Protein AF-A0A356V8V5-F1 (afdb_monomer_lite)

pLDDT: mean 91.59, std 6.63, range [51.62, 98.31]

Structure (mmCIF, N/CA/C/O backbone):
data_AF-A0A356V8V5-F1
#
_entry.id   AF-A0A356V8V5-F1
#
loop_
_atom_site.group_PDB
_atom_site.id
_atom_site.type_symbol
_atom_site.label_atom_id
_atom_site.label_alt_id
_atom_site.label_comp_id
_atom_site.label_asym_id
_atom_site.label_entity_id
_atom_site.label_seq_id
_atom_site.pdbx_PDB_ins_code
_atom_site.Cartn_x
_atom_site.Cartn_y
_atom_site.Cartn_z
_atom_site.occupancy
_atom_site.B_iso_or_equiv
_atom_site.auth_seq_id
_atom_site.auth_comp_id
_atom_site.auth_asym_id
_atom_site.auth_atom_id
_atom_site.pdbx_PDB_model_num
ATOM 1 N N . ASP A 1 1 ? -3.847 13.177 -4.385 1.00 51.62 1 ASP A N 1
ATOM 2 C CA . ASP A 1 1 ? -3.667 12.034 -5.293 1.00 51.62 1 ASP A CA 1
ATOM 3 C C . ASP A 1 1 ? -2.895 10.912 -4.625 1.00 51.62 1 ASP A C 1
ATOM 5 O O . ASP A 1 1 ? -2.375 11.123 -3.534 1.00 51.62 1 ASP A O 1
ATOM 9 N N . ARG A 1 2 ? -2.894 9.705 -5.209 1.00 67.38 2 ARG A N 1
ATOM 10 C CA . ARG A 1 2 ? -1.873 8.691 -4.894 1.00 67.38 2 ARG A CA 1
ATOM 11 C C . ARG A 1 2 ? -0.683 8.978 -5.799 1.00 67.38 2 ARG A C 1
ATOM 13 O O . ARG A 1 2 ? -0.825 8.895 -7.013 1.00 67.38 2 ARG A O 1
ATOM 20 N N . GLU A 1 3 ? 0.449 9.330 -5.215 1.00 74.25 3 GLU A N 1
ATOM 21 C CA . GLU A 1 3 ? 1.679 9.552 -5.966 1.00 74.25 3 GLU A CA 1
ATOM 22 C C . GLU A 1 3 ? 2.576 8.332 -5.781 1.00 74.25 3 GLU A C 1
ATOM 24 O O . GLU A 1 3 ? 2.984 8.018 -4.668 1.00 74.25 3 GLU A O 1
ATOM 29 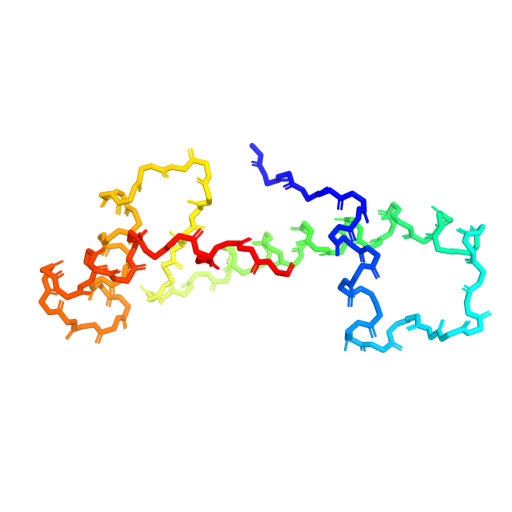N N . PHE A 1 4 ? 2.829 7.616 -6.875 1.00 86.56 4 PHE A N 1
ATOM 30 C CA . PHE A 1 4 ? 3.813 6.538 -6.925 1.00 86.56 4 PHE A CA 1
ATOM 31 C C . PHE A 1 4 ? 5.044 7.059 -7.659 1.00 86.56 4 PHE A C 1
ATOM 33 O O . PHE A 1 4 ? 4.907 7.596 -8.764 1.00 86.56 4 PHE A O 1
ATOM 40 N N . SER A 1 5 ? 6.229 6.935 -7.068 1.00 90.44 5 SER A N 1
ATOM 41 C CA . SER A 1 5 ? 7.471 7.293 -7.755 1.00 90.44 5 SER A CA 1
ATOM 42 C C . SER A 1 5 ? 7.771 6.301 -8.882 1.00 90.44 5 SER A C 1
ATOM 44 O O . SER A 1 5 ? 7.290 5.166 -8.870 1.00 90.44 5 SER A O 1
ATOM 46 N N . ASP A 1 6 ? 8.549 6.723 -9.877 1.00 92.75 6 ASP A N 1
ATOM 47 C CA . ASP A 1 6 ? 8.977 5.812 -10.944 1.00 92.75 6 ASP A CA 1
ATOM 48 C C . ASP A 1 6 ? 9.871 4.702 -10.375 1.00 92.75 6 ASP A C 1
ATOM 50 O O . ASP A 1 6 ? 9.747 3.548 -10.779 1.00 92.75 6 ASP A O 1
ATOM 54 N N . GLU A 1 7 ? 10.705 5.017 -9.379 1.00 91.38 7 GLU A N 1
ATOM 55 C CA . GLU A 1 7 ? 11.540 4.040 -8.677 1.00 91.38 7 GLU A CA 1
ATOM 56 C C . GLU A 1 7 ? 10.697 2.935 -8.034 1.00 91.38 7 GLU A C 1
ATOM 58 O O . GLU A 1 7 ? 11.015 1.754 -8.193 1.00 91.38 7 GLU A O 1
ATOM 63 N N . TYR A 1 8 ? 9.598 3.309 -7.371 1.00 90.38 8 TYR A N 1
ATOM 64 C CA . TYR A 1 8 ? 8.662 2.359 -6.776 1.00 90.38 8 TYR A CA 1
ATOM 65 C C . TYR A 1 8 ? 8.008 1.477 -7.844 1.00 90.38 8 TYR A C 1
ATOM 67 O O . TYR A 1 8 ? 8.008 0.256 -7.718 1.00 90.38 8 TYR A O 1
ATOM 75 N N . LEU A 1 9 ? 7.501 2.069 -8.931 1.00 92.50 9 LEU A N 1
ATOM 76 C CA . LEU A 1 9 ? 6.832 1.315 -9.997 1.00 92.50 9 LEU A CA 1
ATOM 77 C C . LEU A 1 9 ? 7.788 0.359 -10.727 1.00 92.50 9 LEU A C 1
ATOM 79 O O . LEU A 1 9 ? 7.390 -0.741 -11.106 1.00 92.50 9 LEU A O 1
ATOM 83 N N . ILE A 1 10 ? 9.056 0.742 -10.906 1.00 92.12 1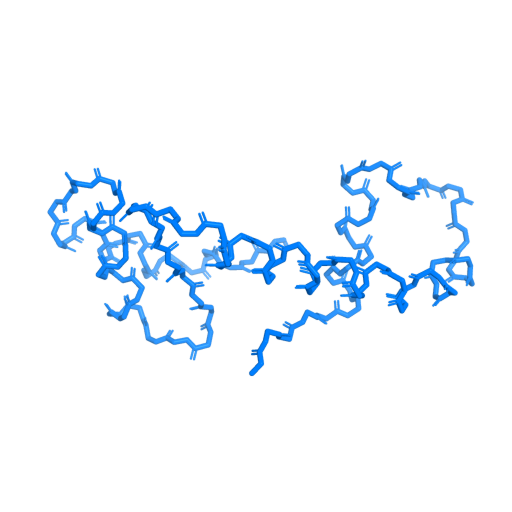0 ILE A N 1
ATOM 84 C CA . ILE A 1 10 ? 10.085 -0.139 -11.478 1.00 92.12 10 ILE A CA 1
ATOM 85 C C . ILE A 1 10 ? 10.390 -1.301 -10.528 1.00 92.12 10 ILE A C 1
ATOM 87 O O . ILE A 1 10 ? 10.516 -2.443 -10.980 1.00 92.12 10 ILE A O 1
ATOM 91 N N . ALA A 1 11 ? 10.542 -1.026 -9.229 1.00 90.00 11 ALA A N 1
ATOM 92 C CA . ALA A 1 11 ? 10.780 -2.061 -8.227 1.00 90.00 11 ALA A CA 1
ATOM 93 C C . ALA A 1 11 ? 9.601 -3.044 -8.151 1.00 90.00 11 ALA A C 1
ATOM 95 O O . ALA A 1 11 ? 9.810 -4.260 -8.159 1.00 90.00 11 ALA A O 1
ATOM 96 N N . ASP A 1 12 ? 8.371 -2.529 -8.181 1.00 90.88 12 ASP A N 1
ATOM 97 C CA . ASP A 1 12 ? 7.154 -3.332 -8.185 1.00 90.88 12 ASP A CA 1
ATOM 98 C C . ASP A 1 12 ? 7.046 -4.213 -9.438 1.00 90.88 12 ASP A C 1
ATOM 100 O O . ASP A 1 12 ? 6.890 -5.429 -9.321 1.00 90.88 12 ASP A O 1
ATOM 104 N N . ALA A 1 13 ? 7.277 -3.646 -10.629 1.00 92.12 13 ALA A N 1
ATOM 105 C CA . ALA A 1 13 ? 7.288 -4.391 -11.890 1.00 92.12 13 ALA A CA 1
ATOM 106 C C . ALA A 1 13 ? 8.277 -5.569 -11.873 1.00 92.12 13 ALA A C 1
ATOM 108 O O . ALA A 1 13 ? 8.005 -6.624 -12.450 1.00 92.12 13 ALA A O 1
ATOM 109 N N . LYS A 1 14 ? 9.417 -5.422 -11.189 1.00 91.00 14 LYS A N 1
ATOM 110 C CA . LYS A 1 14 ? 10.364 -6.525 -10.981 1.00 91.00 14 LYS A CA 1
ATOM 111 C C . LYS A 1 14 ? 9.836 -7.561 -9.990 1.00 91.00 14 LYS A C 1
ATOM 113 O O . LYS A 1 14 ? 9.911 -8.757 -10.263 1.00 91.00 14 LYS A O 1
ATOM 118 N N . ARG A 1 15 ? 9.272 -7.122 -8.862 1.00 89.88 15 ARG A N 1
ATOM 119 C CA . ARG A 1 15 ? 8.736 -7.994 -7.803 1.00 89.88 15 ARG A CA 1
ATOM 120 C C . ARG A 1 15 ? 7.582 -8.876 -8.287 1.00 89.88 15 ARG A C 1
ATOM 122 O O . ARG A 1 15 ? 7.528 -10.047 -7.918 1.00 89.88 15 ARG A O 1
ATOM 129 N N . VAL A 1 16 ? 6.696 -8.346 -9.130 1.00 90.19 16 VAL A N 1
ATOM 130 C CA . VAL A 1 16 ? 5.559 -9.097 -9.700 1.00 90.19 16 VAL A CA 1
ATOM 131 C C . VAL A 1 16 ? 5.933 -9.925 -10.938 1.00 90.19 16 VAL A C 1
ATOM 133 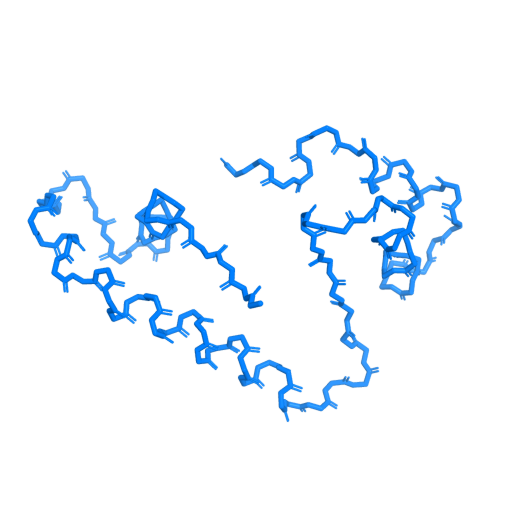O O . VAL A 1 16 ? 5.090 -10.632 -11.486 1.00 90.19 16 VAL A O 1
ATOM 136 N N . GLY A 1 17 ? 7.194 -9.860 -11.384 1.00 89.31 17 GLY A N 1
ATOM 137 C CA . GLY A 1 17 ? 7.701 -10.617 -12.531 1.00 89.31 17 GLY A CA 1
ATOM 138 C C . GLY A 1 17 ? 7.329 -10.039 -13.900 1.00 89.31 17 GLY A C 1
ATOM 139 O O . GLY A 1 17 ? 7.495 -10.721 -14.910 1.00 89.31 17 GLY A O 1
ATOM 140 N N . LEU A 1 18 ? 6.850 -8.792 -13.957 1.00 89.31 18 LEU A N 1
ATOM 141 C CA . LEU A 1 18 ? 6.582 -8.077 -15.210 1.00 89.31 18 LEU A CA 1
ATOM 142 C C . LEU A 1 18 ? 7.886 -7.682 -15.929 1.00 89.31 18 LEU A C 1
ATOM 144 O O . LEU A 1 18 ? 7.933 -7.639 -17.158 1.00 89.31 18 LEU A O 1
ATOM 148 N N . ALA A 1 19 ? 8.953 -7.421 -15.171 1.00 89.50 19 ALA A N 1
ATOM 149 C CA . ALA A 1 19 ? 10.296 -7.154 -15.677 1.00 89.50 19 ALA A CA 1
ATOM 150 C C . ALA A 1 19 ? 11.340 -8.037 -14.976 1.00 89.50 19 ALA A C 1
ATOM 152 O O . ALA A 1 19 ? 11.240 -8.298 -13.782 1.00 89.50 19 ALA A O 1
ATOM 153 N N . GLY A 1 20 ? 12.360 -8.478 -15.714 1.00 88.00 20 GLY A N 1
ATOM 154 C CA . GLY A 1 20 ? 13.463 -9.286 -15.186 1.00 88.00 20 GLY A CA 1
ATOM 155 C C . GLY A 1 20 ? 14.821 -8.614 -15.374 1.00 88.00 20 GLY A C 1
ATOM 156 O O . GLY A 1 20 ? 14.914 -7.512 -15.913 1.00 88.00 20 GLY A O 1
ATOM 157 N N . ASP A 1 21 ? 15.893 -9.307 -14.988 1.00 84.94 21 ASP A N 1
ATOM 158 C CA . ASP A 1 21 ? 17.273 -8.790 -15.044 1.00 84.94 21 ASP A CA 1
ATOM 159 C C . ASP A 1 21 ? 17.737 -8.391 -16.456 1.00 84.94 21 ASP A C 1
ATOM 161 O O . ASP A 1 21 ? 18.645 -7.577 -16.617 1.00 84.94 21 ASP A O 1
ATOM 165 N N . HIS A 1 22 ? 17.103 -8.946 -17.492 1.00 89.31 22 HIS A N 1
ATOM 166 C CA . HIS A 1 22 ? 17.396 -8.646 -18.895 1.00 89.31 22 HIS A CA 1
ATOM 167 C C . HIS A 1 22 ? 16.500 -7.553 -19.499 1.00 89.31 22 HIS A C 1
ATOM 169 O O . HIS A 1 22 ? 16.702 -7.174 -20.654 1.00 89.31 22 HIS A O 1
ATOM 175 N N . THR A 1 23 ? 15.511 -7.040 -18.760 1.00 89.69 23 THR A N 1
ATOM 176 C CA . THR A 1 23 ? 14.661 -5.947 -19.244 1.00 89.69 23 THR A CA 1
ATOM 177 C C . THR A 1 23 ? 15.465 -4.649 -19.252 1.00 89.69 23 THR A C 1
ATOM 179 O O . THR A 1 23 ? 15.962 -4.203 -18.219 1.00 89.69 23 THR A O 1
ATOM 182 N N . THR A 1 24 ? 15.601 -4.022 -20.423 1.00 92.56 24 THR A N 1
ATOM 183 C CA . THR A 1 24 ? 16.366 -2.774 -20.552 1.00 92.56 24 THR A CA 1
ATOM 184 C C . THR A 1 24 ? 15.655 -1.605 -19.873 1.00 92.56 24 THR A C 1
ATOM 186 O O . THR A 1 24 ? 14.424 -1.554 -19.824 1.00 92.56 24 THR A O 1
ATOM 189 N N . THR A 1 25 ? 16.423 -0.613 -19.414 1.00 89.56 25 THR A N 1
ATOM 190 C CA . THR A 1 25 ? 15.875 0.634 -18.852 1.00 89.56 25 THR A CA 1
ATOM 191 C C . THR A 1 25 ? 14.960 1.354 -19.842 1.00 89.56 25 THR A C 1
ATOM 193 O O . THR A 1 25 ? 13.922 1.870 -19.455 1.00 89.56 25 THR A O 1
ATOM 196 N N . GLU A 1 26 ? 15.302 1.348 -21.131 1.00 93.06 26 GLU A N 1
ATOM 197 C CA . GLU A 1 26 ? 14.453 1.917 -22.184 1.00 93.06 26 GLU A CA 1
ATOM 198 C C . GLU A 1 26 ? 13.092 1.212 -22.264 1.00 93.06 26 GLU A C 1
ATOM 200 O O . GLU A 1 26 ? 12.054 1.868 -22.307 1.00 93.06 26 GLU A O 1
ATOM 205 N N . THR A 1 27 ? 13.086 -0.125 -22.216 1.00 92.69 27 THR A N 1
ATOM 206 C CA . THR A 1 27 ? 11.842 -0.906 -22.209 1.00 92.69 27 THR A CA 1
ATOM 207 C C . THR A 1 27 ? 11.014 -0.597 -20.964 1.00 92.69 27 THR A C 1
ATOM 209 O O . THR A 1 27 ? 9.814 -0.367 -21.080 1.00 92.69 27 THR A O 1
ATOM 212 N N . LEU A 1 28 ? 11.646 -0.531 -19.786 1.00 92.38 28 LEU A N 1
ATOM 213 C CA . LEU A 1 28 ? 10.978 -0.146 -18.538 1.00 92.38 28 LEU A CA 1
ATOM 214 C C . LEU A 1 28 ? 10.350 1.248 -18.636 1.00 92.38 28 LEU A C 1
ATOM 216 O O . LEU A 1 28 ? 9.172 1.404 -18.331 1.00 92.38 28 LEU A O 1
ATOM 220 N N . ASN A 1 29 ? 11.097 2.236 -19.129 1.00 92.00 29 ASN A N 1
ATOM 221 C CA . ASN A 1 29 ? 10.610 3.607 -19.273 1.00 92.00 29 ASN A CA 1
ATOM 222 C C . ASN A 1 29 ? 9.411 3.704 -20.224 1.00 92.00 29 ASN A C 1
ATOM 224 O O . ASN A 1 29 ? 8.475 4.453 -19.955 1.00 92.00 29 ASN A O 1
ATOM 228 N N . ASN A 1 30 ? 9.401 2.914 -21.300 1.00 93.50 30 ASN A N 1
ATOM 229 C CA . ASN A 1 30 ? 8.262 2.843 -22.216 1.00 93.50 30 ASN A CA 1
ATOM 230 C C . ASN A 1 30 ? 7.020 2.205 -21.567 1.00 93.50 30 ASN A C 1
ATOM 232 O O . ASN A 1 30 ? 5.895 2.532 -21.943 1.00 93.50 30 ASN A O 1
ATOM 236 N N . LEU A 1 31 ? 7.207 1.308 -20.593 1.00 92.31 31 LEU A N 1
ATOM 237 C CA . LEU A 1 31 ? 6.117 0.651 -19.867 1.00 92.31 31 LEU A CA 1
ATOM 238 C C . LEU A 1 31 ? 5.597 1.471 -18.679 1.00 92.31 31 LEU A C 1
ATOM 240 O O . LEU A 1 31 ? 4.429 1.310 -18.323 1.00 92.31 31 LEU A O 1
ATOM 244 N N . LEU A 1 32 ? 6.409 2.364 -18.096 1.00 93.88 32 LEU A N 1
ATOM 245 C CA . LEU A 1 32 ? 6.054 3.141 -16.900 1.00 93.88 32 LEU A CA 1
ATOM 246 C C . LEU A 1 32 ? 4.680 3.826 -16.980 1.00 93.88 32 LEU A C 1
ATOM 248 O O . LEU A 1 32 ? 3.915 3.688 -16.025 1.00 93.88 32 LEU A O 1
ATOM 252 N N . PRO A 1 33 ? 4.298 4.505 -18.083 1.00 94.56 33 PRO A N 1
ATOM 253 C CA . PRO A 1 33 ? 2.970 5.110 -18.183 1.00 94.56 33 PRO A CA 1
ATOM 254 C C . PRO A 1 33 ? 1.830 4.091 -18.073 1.00 94.56 33 PRO A C 1
ATOM 256 O O . PRO A 1 33 ? 0.801 4.382 -17.465 1.00 94.56 33 PRO A O 1
ATOM 259 N N . THR A 1 34 ? 2.019 2.891 -18.630 1.00 93.50 34 THR A N 1
ATOM 260 C CA . THR A 1 34 ? 1.014 1.818 -18.599 1.00 93.50 34 THR A CA 1
ATOM 261 C C . THR A 1 34 ? 0.904 1.225 -17.199 1.00 93.50 34 THR A C 1
ATOM 263 O O . THR A 1 34 ? -0.201 1.108 -16.684 1.00 93.50 34 THR A O 1
ATOM 266 N N . ILE A 1 35 ? 2.037 0.931 -16.555 1.00 92.75 35 ILE A N 1
ATOM 267 C CA . ILE A 1 35 ? 2.082 0.414 -15.176 1.00 92.75 35 ILE A CA 1
ATOM 268 C C . ILE A 1 35 ? 1.439 1.422 -14.217 1.00 92.75 35 ILE A C 1
ATOM 270 O O . ILE A 1 35 ? 0.600 1.068 -13.395 1.00 92.75 35 ILE A O 1
ATOM 274 N N . ARG A 1 36 ? 1.776 2.708 -14.364 1.00 94.31 36 ARG A N 1
ATOM 275 C CA . ARG A 1 36 ? 1.191 3.790 -13.567 1.00 94.31 36 ARG A CA 1
ATOM 276 C C . ARG A 1 36 ? -0.326 3.854 -13.724 1.00 94.31 36 ARG A C 1
ATOM 278 O O . ARG A 1 36 ? -1.027 4.006 -12.726 1.00 94.31 36 ARG A O 1
ATOM 285 N N . TYR A 1 37 ? -0.827 3.760 -14.956 1.00 92.88 37 TYR A N 1
ATOM 286 C CA . TYR A 1 37 ? -2.266 3.740 -15.210 1.00 92.88 37 TYR A CA 1
ATOM 287 C C . TYR A 1 37 ? -2.933 2.522 -14.567 1.00 92.88 37 TYR A C 1
ATOM 289 O O . TYR A 1 37 ? -3.976 2.677 -13.940 1.00 92.88 37 TYR A O 1
ATOM 297 N N . ASP A 1 38 ? -2.317 1.346 -14.676 1.00 91.62 38 ASP A N 1
ATOM 298 C CA . ASP A 1 38 ? -2.850 0.100 -14.129 1.00 91.62 38 ASP A CA 1
ATOM 299 C C . ASP A 1 38 ? -3.000 0.172 -12.602 1.00 91.62 38 ASP A C 1
ATOM 301 O O . ASP A 1 38 ? -4.097 -0.012 -12.083 1.00 91.62 38 ASP A O 1
ATOM 305 N N . VAL A 1 39 ? -1.961 0.608 -11.879 1.00 90.75 39 VAL A N 1
ATOM 306 C CA . VAL A 1 39 ? -2.010 0.767 -10.411 1.00 90.75 39 VAL A CA 1
ATOM 307 C C . VAL A 1 39 ? -3.096 1.763 -9.973 1.00 90.75 39 VAL A C 1
ATOM 309 O O . VAL A 1 39 ? -3.781 1.553 -8.964 1.00 90.75 39 VAL A O 1
ATOM 312 N N . VAL A 1 40 ? -3.281 2.861 -10.718 1.00 91.06 40 VAL A N 1
ATOM 313 C CA . VAL A 1 40 ? -4.357 3.833 -10.454 1.00 91.06 40 VAL A CA 1
ATOM 314 C C . VAL A 1 40 ? -5.724 3.206 -10.719 1.00 91.06 40 VAL A C 1
ATOM 316 O O . VAL A 1 40 ? -6.612 3.301 -9.872 1.00 91.06 40 VAL A O 1
ATOM 319 N N . PHE A 1 41 ? -5.878 2.522 -11.850 1.00 92.00 41 PHE A N 1
ATOM 320 C CA . PHE A 1 41 ? -7.117 1.860 -12.234 1.00 92.00 41 PHE A CA 1
ATOM 321 C C . PHE A 1 41 ? -7.521 0.773 -11.229 1.00 92.00 41 PHE A C 1
ATOM 323 O O . PHE A 1 41 ? -8.671 0.731 -10.791 1.00 92.00 41 PHE A O 1
ATOM 330 N N . GLU A 1 42 ? -6.588 -0.068 -10.790 1.00 91.50 42 GLU A N 1
ATOM 331 C CA . GLU A 1 42 ? -6.821 -1.076 -9.754 1.00 91.50 42 GLU A CA 1
ATOM 332 C C . GLU A 1 42 ? -7.183 -0.440 -8.410 1.00 91.50 42 GLU A C 1
ATOM 334 O O . GLU A 1 42 ? -8.146 -0.856 -7.760 1.00 91.50 42 GLU A O 1
ATOM 339 N N . SER A 1 43 ? -6.466 0.618 -8.017 1.00 89.38 43 SER A N 1
ATOM 340 C CA . SER A 1 43 ? -6.770 1.386 -6.806 1.00 89.38 43 SER A CA 1
ATOM 341 C C . SER A 1 43 ? -8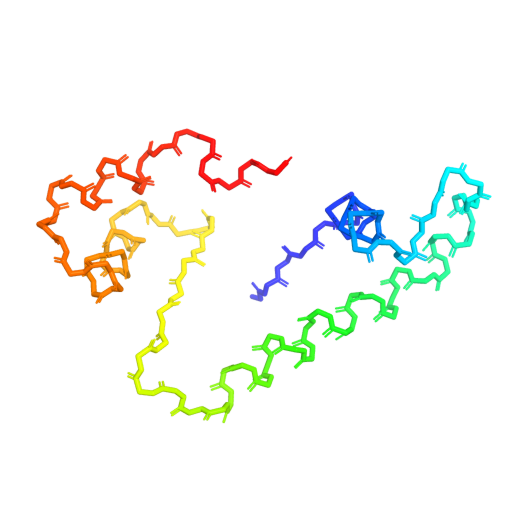.185 1.965 -6.820 1.00 89.38 43 SER A C 1
ATOM 343 O O . SER A 1 43 ? -8.829 2.052 -5.767 1.00 89.38 43 SER A O 1
ATOM 345 N N . ASP A 1 44 ? -8.654 2.392 -7.991 1.00 91.12 44 ASP A N 1
ATOM 346 C CA . ASP A 1 44 ? -10.001 2.914 -8.182 1.00 91.12 44 ASP A CA 1
ATOM 347 C C . ASP A 1 44 ? -11.040 1.798 -8.137 1.00 91.12 44 ASP A C 1
ATOM 349 O O . ASP A 1 44 ? -12.012 1.904 -7.392 1.00 91.12 44 ASP A O 1
ATOM 353 N N . ARG A 1 45 ? -10.778 0.664 -8.790 1.00 94.00 45 ARG A N 1
ATOM 354 C CA . ARG A 1 45 ? -11.649 -0.515 -8.707 1.00 94.00 45 ARG A CA 1
ATOM 355 C C . ARG A 1 45 ? -11.805 -1.050 -7.289 1.00 94.00 45 ARG A C 1
ATOM 357 O O . ARG A 1 45 ? -12.910 -1.431 -6.919 1.00 94.00 45 ARG A O 1
ATOM 364 N N . ILE A 1 46 ? -10.736 -1.083 -6.491 1.00 91.44 46 ILE A N 1
ATOM 365 C CA . ILE A 1 46 ? -10.809 -1.494 -5.080 1.00 91.44 46 ILE A CA 1
ATOM 366 C C . ILE A 1 46 ? -11.697 -0.529 -4.290 1.00 91.44 46 ILE A C 1
ATOM 368 O O . ILE A 1 46 ? -12.510 -0.972 -3.478 1.00 91.44 46 ILE A O 1
ATOM 372 N N . ARG A 1 47 ? -11.573 0.782 -4.539 1.00 87.56 47 ARG A N 1
ATOM 373 C CA . ARG A 1 47 ? -12.421 1.792 -3.893 1.00 87.56 47 ARG A CA 1
ATOM 374 C C . ARG A 1 47 ? -13.890 1.613 -4.279 1.00 87.56 47 ARG A C 1
ATOM 376 O O . ARG A 1 47 ? -14.756 1.672 -3.410 1.00 87.56 47 ARG A O 1
ATOM 383 N N . ASP A 1 48 ? -14.151 1.370 -5.556 1.00 92.00 48 ASP A N 1
ATOM 384 C CA . ASP A 1 48 ? -15.501 1.313 -6.116 1.00 92.00 48 ASP A CA 1
ATOM 385 C C . ASP A 1 48 ? -16.184 -0.046 -5.889 1.00 92.00 48 ASP A C 1
ATOM 387 O O . ASP A 1 48 ? -17.398 -0.166 -6.044 1.00 92.00 48 ASP A O 1
ATOM 391 N N . ALA A 1 49 ? -15.435 -1.069 -5.466 1.00 93.62 49 ALA A N 1
ATOM 392 C CA . ALA A 1 49 ? -15.958 -2.402 -5.169 1.00 93.62 49 ALA A CA 1
ATOM 393 C C . ALA A 1 49 ? -16.910 -2.446 -3.957 1.00 93.62 49 ALA A C 1
ATOM 395 O O . ALA A 1 49 ? -17.603 -3.445 -3.769 1.00 93.62 49 ALA A O 1
ATOM 396 N N . GLY A 1 50 ? -16.961 -1.389 -3.137 1.00 89.81 50 GLY A N 1
ATOM 397 C CA . GLY A 1 50 ? -17.937 -1.272 -2.050 1.00 89.81 50 GLY A CA 1
ATOM 398 C C . GLY A 1 50 ? -17.729 -2.267 -0.905 1.00 89.81 50 GLY A C 1
ATOM 399 O O . GLY A 1 50 ? -18.694 -2.685 -0.268 1.00 89.81 50 GLY A O 1
ATOM 400 N N . PHE A 1 51 ? -16.484 -2.670 -0.642 1.00 92.44 51 PHE A N 1
ATOM 401 C CA . PHE A 1 51 ? -16.165 -3.550 0.480 1.00 92.44 51 PHE A CA 1
ATOM 402 C C . PHE A 1 51 ? -16.586 -2.917 1.813 1.00 92.44 51 PHE A C 1
ATOM 404 O O . PHE A 1 51 ? -16.128 -1.831 2.164 1.00 92.44 51 PHE A O 1
ATOM 411 N N . GLU A 1 52 ? -17.401 -3.636 2.589 1.00 89.69 52 GLU A N 1
ATOM 412 C CA . GLU A 1 52 ? -17.897 -3.178 3.897 1.00 89.69 52 GLU A CA 1
ATOM 413 C C . GLU A 1 52 ? -16.759 -2.875 4.888 1.00 89.69 52 GLU A C 1
ATOM 415 O O . GLU A 1 52 ? -16.867 -1.973 5.711 1.00 89.69 52 GLU A O 1
ATOM 420 N N . LYS A 1 53 ? -15.647 -3.614 4.788 1.00 90.75 53 LYS A N 1
ATOM 421 C CA . LYS A 1 53 ? -14.485 -3.523 5.685 1.00 90.75 53 LYS A CA 1
ATOM 422 C C . LYS A 1 53 ? -13.207 -3.175 4.927 1.00 90.75 53 LYS A C 1
ATOM 424 O O . LYS A 1 53 ? -12.221 -3.908 4.981 1.00 90.75 53 LYS A O 1
ATOM 429 N N . HIS A 1 54 ? -13.246 -2.084 4.169 1.00 92.25 54 HIS A N 1
ATOM 430 C CA . HIS A 1 54 ? -12.068 -1.533 3.506 1.00 92.25 54 HIS A CA 1
ATOM 431 C C . HIS A 1 54 ? -11.499 -0.358 4.301 1.00 92.25 54 HIS A C 1
ATOM 433 O O . HIS A 1 54 ? -12.157 0.662 4.494 1.00 92.25 54 HIS A O 1
ATOM 439 N N . TYR A 1 55 ? -10.241 -0.506 4.709 1.00 92.56 55 TYR A N 1
ATOM 440 C CA . TYR A 1 55 ? -9.490 0.489 5.466 1.00 92.56 55 TYR A CA 1
ATOM 441 C C . TYR A 1 55 ? -8.241 0.872 4.683 1.00 92.56 55 TYR A C 1
ATOM 443 O O . TYR A 1 55 ? -7.665 0.050 3.969 1.00 92.56 55 TYR A O 1
ATOM 451 N N . ARG A 1 56 ? -7.821 2.131 4.802 1.00 90.88 56 ARG A N 1
ATOM 452 C CA . ARG A 1 56 ? -6.711 2.670 4.018 1.00 90.88 56 ARG A CA 1
ATOM 453 C C . ARG A 1 56 ? -5.708 3.377 4.911 1.00 90.88 56 ARG A C 1
ATOM 455 O O . ARG A 1 56 ? -6.074 4.289 5.644 1.00 90.88 56 ARG A O 1
ATOM 462 N N . MET A 1 57 ? -4.441 3.026 4.727 1.00 92.81 57 MET A N 1
ATOM 463 C CA . MET A 1 57 ? -3.300 3.754 5.274 1.00 92.81 57 MET A CA 1
ATOM 464 C C . MET A 1 57 ? -2.648 4.618 4.194 1.00 92.81 57 MET A C 1
ATOM 466 O O . MET A 1 57 ? -2.765 4.338 2.994 1.00 92.81 57 MET A O 1
ATOM 470 N N . ARG A 1 58 ? -2.000 5.706 4.609 1.00 91.00 58 ARG A N 1
ATOM 471 C CA . ARG A 1 58 ? -1.245 6.602 3.7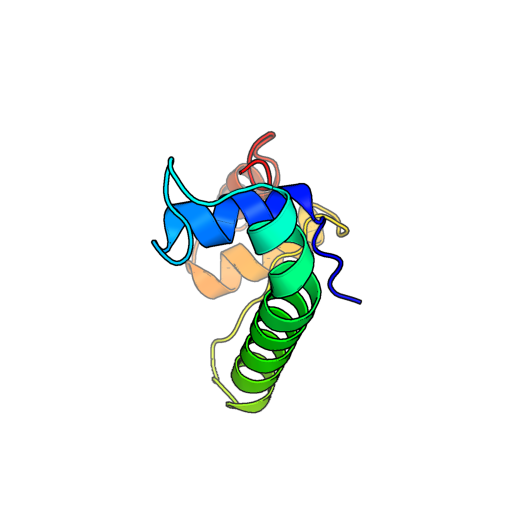24 1.00 91.00 58 ARG A CA 1
ATOM 472 C C . ARG A 1 58 ? 0.026 7.064 4.424 1.00 91.00 58 ARG A C 1
ATOM 474 O O . ARG A 1 58 ? -0.028 7.458 5.580 1.00 91.00 58 ARG A O 1
ATOM 481 N N . GLU A 1 59 ? 1.131 7.102 3.697 1.00 90.12 59 GLU A N 1
ATOM 482 C CA . GLU A 1 59 ? 2.385 7.659 4.212 1.00 90.12 59 GLU A CA 1
ATOM 483 C C . GLU A 1 59 ? 2.270 9.167 4.495 1.00 90.12 59 GLU A C 1
ATOM 485 O O . GLU A 1 59 ? 2.760 9.661 5.501 1.00 90.12 59 GLU A O 1
ATOM 490 N N . ALA A 1 60 ? 1.536 9.899 3.653 1.00 89.56 60 ALA A N 1
ATOM 491 C CA . ALA A 1 60 ? 1.384 11.352 3.758 1.00 89.56 60 ALA A CA 1
ATOM 492 C C . ALA A 1 60 ? 0.442 11.837 4.883 1.00 89.56 60 ALA A C 1
ATOM 494 O O . ALA A 1 60 ? 0.141 13.030 4.943 1.00 89.56 60 ALA A O 1
ATOM 495 N N . VAL A 1 61 ? -0.087 10.941 5.725 1.00 91.19 61 VAL A N 1
ATOM 496 C CA . VAL A 1 61 ? -0.946 11.315 6.864 1.00 91.19 61 VAL A CA 1
ATOM 497 C C . VAL A 1 61 ? -0.271 10.995 8.187 1.00 91.19 61 VAL A C 1
ATOM 499 O O . VAL A 1 61 ? 0.702 10.247 8.241 1.00 91.19 61 VAL A O 1
ATOM 502 N N . SER A 1 62 ? -0.792 11.564 9.270 1.00 94.12 62 SER A N 1
ATOM 503 C CA . SER A 1 62 ? -0.234 11.331 10.600 1.00 94.12 62 SER A CA 1
ATOM 504 C C . SER A 1 62 ? -0.318 9.854 11.017 1.00 94.12 62 SER A C 1
ATOM 506 O O . SER A 1 62 ? -1.230 9.117 10.625 1.00 94.12 62 SER A O 1
ATOM 508 N N . ALA A 1 63 ? 0.600 9.420 11.888 1.00 95.06 63 ALA A N 1
ATOM 509 C CA . ALA A 1 63 ? 0.528 8.094 12.505 1.00 95.06 63 ALA A CA 1
ATOM 510 C C . ALA A 1 63 ? -0.790 7.892 13.280 1.00 95.06 63 ALA A C 1
ATOM 512 O O . ALA A 1 63 ? -1.319 6.783 13.332 1.00 95.06 63 ALA A O 1
ATOM 513 N N . GLU A 1 64 ? -1.374 8.960 13.831 1.00 94.94 64 GLU A N 1
ATOM 514 C CA . GLU A 1 64 ? -2.673 8.921 14.512 1.00 94.94 64 GLU A CA 1
ATOM 515 C C . GLU A 1 64 ? -3.831 8.587 13.556 1.00 94.94 64 GLU A C 1
ATOM 517 O O . GLU A 1 64 ? -4.666 7.734 13.868 1.00 94.94 64 GLU A O 1
ATOM 522 N N . GLU A 1 65 ? -3.855 9.184 12.362 1.00 95.12 65 GLU A N 1
ATOM 523 C CA . GLU A 1 65 ? -4.841 8.839 11.332 1.00 95.12 65 GLU A CA 1
ATOM 524 C C . GLU A 1 65 ? -4.692 7.378 10.884 1.00 95.12 65 GLU A C 1
ATOM 526 O O . GLU A 1 65 ? -5.682 6.647 10.813 1.00 95.12 65 GLU A O 1
ATOM 531 N N . ASN A 1 66 ? -3.459 6.914 10.658 1.00 96.94 66 ASN A N 1
ATOM 532 C CA . ASN A 1 66 ? -3.191 5.518 10.298 1.00 96.94 66 ASN A CA 1
ATOM 533 C C . ASN A 1 66 ? -3.533 4.533 11.434 1.00 96.94 66 ASN A C 1
ATOM 535 O O . ASN A 1 66 ? -4.008 3.429 11.166 1.00 96.94 66 ASN A O 1
ATOM 539 N N . THR A 1 67 ? -3.359 4.936 12.698 1.00 98.00 67 THR A N 1
ATOM 540 C CA . THR A 1 67 ? -3.705 4.124 13.879 1.00 98.00 67 THR A CA 1
ATOM 541 C C . THR A 1 67 ? -5.171 3.705 13.843 1.00 98.00 67 THR A C 1
ATOM 543 O O . THR A 1 67 ? -5.483 2.546 14.110 1.00 98.00 67 THR A O 1
ATOM 546 N N . SER A 1 68 ? -6.072 4.623 13.483 1.00 96.44 68 SER A N 1
ATOM 547 C CA . SER A 1 68 ? -7.513 4.345 13.443 1.00 96.44 68 SER A CA 1
ATOM 548 C C . SER A 1 68 ? -7.849 3.240 12.436 1.00 96.44 68 SER A C 1
ATOM 550 O O . SER A 1 68 ? -8.566 2.300 12.771 1.00 96.44 68 SER A O 1
ATOM 552 N N . ALA A 1 69 ? -7.245 3.281 11.243 1.00 96.50 69 ALA A N 1
ATOM 553 C CA . ALA A 1 69 ? -7.415 2.236 10.232 1.00 96.50 69 ALA A CA 1
ATOM 554 C C . ALA A 1 69 ? -6.900 0.865 10.712 1.00 96.50 69 ALA A C 1
ATOM 556 O O . ALA A 1 69 ? -7.536 -0.158 10.461 1.00 96.50 69 ALA A O 1
ATOM 557 N N . ILE A 1 70 ? -5.773 0.835 11.432 1.00 97.62 70 ILE A N 1
ATOM 558 C CA . ILE A 1 70 ? -5.196 -0.404 11.977 1.00 97.62 70 ILE A CA 1
ATOM 559 C C . ILE A 1 70 ? -6.082 -0.997 13.079 1.00 97.62 70 ILE A C 1
ATOM 561 O O . ILE A 1 70 ? -6.269 -2.215 13.113 1.00 97.62 70 ILE A O 1
ATOM 565 N N . VAL A 1 71 ? -6.638 -0.161 13.966 1.00 98.19 71 VAL A N 1
ATOM 566 C CA . VAL A 1 71 ? -7.580 -0.602 15.011 1.00 98.19 71 VAL A CA 1
ATOM 567 C C . VAL A 1 71 ? -8.769 -1.312 14.380 1.00 98.19 71 VAL A C 1
ATOM 569 O O . VAL A 1 71 ? -9.088 -2.429 14.783 1.00 98.19 71 VAL A O 1
ATOM 572 N N . GLU A 1 72 ? -9.403 -0.690 13.387 1.00 95.56 72 GLU A N 1
ATOM 573 C CA . GLU A 1 72 ? -10.603 -1.243 12.758 1.00 95.56 72 GLU A CA 1
ATOM 574 C C . GLU A 1 72 ? -10.300 -2.511 11.948 1.00 95.56 72 GLU A C 1
ATOM 576 O O . GLU A 1 72 ? -11.061 -3.478 12.010 1.00 95.56 72 GLU A O 1
ATOM 581 N N . PHE A 1 73 ? -9.164 -2.548 11.245 1.00 96.69 73 PHE A N 1
ATOM 582 C CA . PHE A 1 73 ? -8.778 -3.693 10.423 1.00 96.69 73 PHE A CA 1
ATOM 583 C C . PHE A 1 73 ? -8.345 -4.914 11.246 1.00 96.69 73 PHE A C 1
ATOM 585 O O . PHE A 1 73 ? -8.813 -6.025 10.999 1.00 96.69 73 PHE A O 1
ATOM 592 N N . LEU A 1 74 ? -7.449 -4.727 12.222 1.00 96.94 74 LEU A N 1
ATOM 593 C CA . LEU A 1 74 ? -6.883 -5.828 13.014 1.00 96.94 74 LEU A CA 1
ATOM 594 C C . LEU A 1 74 ? -7.696 -6.147 14.273 1.00 96.94 74 LEU A C 1
ATOM 596 O O . LEU A 1 74 ? -7.446 -7.171 14.908 1.00 96.94 74 LEU A O 1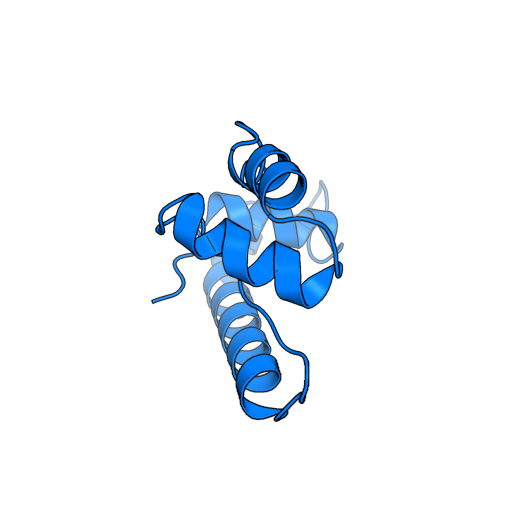
ATOM 600 N N . ASN A 1 75 ? -8.651 -5.287 14.640 1.00 97.19 75 ASN A N 1
ATOM 601 C CA . ASN A 1 75 ? -9.438 -5.382 15.869 1.00 97.19 75 ASN A CA 1
ATOM 602 C C . ASN A 1 75 ? -8.551 -5.500 17.127 1.00 97.19 75 ASN A C 1
ATOM 604 O O . ASN A 1 75 ? -8.713 -6.401 17.954 1.00 97.19 75 ASN A O 1
ATOM 608 N N . ILE A 1 76 ? -7.573 -4.597 17.246 1.00 98.31 76 ILE A N 1
ATOM 609 C CA . ILE A 1 76 ? -6.614 -4.540 18.360 1.00 98.31 76 ILE A CA 1
ATOM 610 C C . ILE A 1 76 ? -6.740 -3.230 19.153 1.00 98.31 76 ILE A C 1
ATOM 612 O O . ILE A 1 76 ? -7.219 -2.230 18.617 1.00 98.31 76 ILE A O 1
ATOM 616 N N . PRO A 1 77 ? -6.277 -3.191 20.418 1.00 98.25 77 PRO A N 1
ATOM 617 C CA . PRO A 1 77 ? -6.251 -1.962 21.207 1.00 98.25 77 PRO A CA 1
ATOM 618 C C . PRO A 1 77 ? -5.463 -0.823 20.540 1.00 98.25 77 PRO A C 1
ATOM 620 O O . PRO A 1 77 ? -4.415 -1.051 19.931 1.00 98.25 77 PRO A O 1
ATOM 623 N N . GLN A 1 78 ? -5.934 0.416 20.723 1.00 97.81 78 GLN A N 1
ATOM 624 C CA . GLN A 1 78 ? -5.370 1.619 20.094 1.00 97.81 78 GLN A CA 1
ATOM 625 C C . GLN A 1 78 ? -3.876 1.818 20.376 1.00 97.81 78 GLN A C 1
ATOM 627 O O . GLN A 1 78 ? -3.143 2.238 19.487 1.00 97.81 78 GLN A O 1
ATOM 632 N N . ASN A 1 79 ? -3.405 1.501 21.584 1.00 97.69 79 ASN A N 1
ATOM 633 C CA . ASN A 1 79 ? -1.985 1.606 21.927 1.00 97.69 79 ASN A CA 1
ATOM 634 C C . ASN A 1 79 ? -1.120 0.688 21.052 1.00 97.69 79 ASN A C 1
ATOM 636 O O . ASN A 1 79 ? -0.106 1.129 20.527 1.00 97.69 79 ASN A O 1
ATOM 640 N N . LYS A 1 80 ? -1.563 -0.552 20.817 1.00 98.00 80 LYS A N 1
ATOM 641 C CA . LYS A 1 80 ? -0.834 -1.505 19.974 1.00 98.00 80 LYS A CA 1
ATOM 642 C C . LYS A 1 80 ? -0.924 -1.148 18.490 1.00 98.00 80 LYS A C 1
ATOM 644 O O . LYS A 1 80 ? 0.039 -1.320 17.754 1.00 98.00 80 LYS A O 1
ATOM 649 N N . ALA A 1 81 ? -2.066 -0.627 18.048 1.00 98.19 81 ALA A N 1
ATOM 650 C CA . ALA A 1 81 ? -2.207 -0.099 16.693 1.00 98.19 81 ALA A CA 1
ATOM 651 C C . ALA A 1 81 ? -1.288 1.108 16.444 1.00 98.19 81 ALA A C 1
ATOM 653 O O . ALA A 1 81 ? -0.724 1.229 15.360 1.00 98.19 81 ALA A O 1
ATOM 654 N N . ARG A 1 82 ? -1.099 1.966 17.455 1.00 97.75 82 ARG A N 1
ATOM 655 C CA . ARG A 1 82 ? -0.193 3.116 17.383 1.00 97.75 82 ARG A CA 1
ATOM 656 C C . ARG A 1 82 ? 1.265 2.690 17.256 1.00 97.75 82 ARG A C 1
ATOM 658 O O . ARG A 1 82 ? 1.951 3.214 16.393 1.00 97.75 82 ARG A O 1
ATOM 665 N N . GLU A 1 83 ? 1.702 1.699 18.035 1.00 97.88 83 GLU A N 1
ATOM 666 C CA . GLU A 1 83 ? 3.053 1.125 17.908 1.00 97.88 83 GLU A CA 1
ATOM 667 C C . GLU A 1 83 ? 3.344 0.657 16.469 1.00 97.88 83 GLU A C 1
ATOM 669 O O . GLU A 1 83 ? 4.430 0.884 15.941 1.00 97.88 83 GLU A O 1
ATOM 674 N N . ILE A 1 84 ? 2.353 0.053 15.798 1.00 97.19 84 ILE A N 1
ATOM 675 C CA . ILE A 1 84 ? 2.470 -0.334 14.384 1.00 97.19 84 ILE A CA 1
ATOM 676 C C . ILE A 1 84 ? 2.531 0.910 13.488 1.00 97.19 84 ILE A C 1
ATOM 678 O O . ILE A 1 84 ? 3.410 0.999 12.637 1.00 97.19 84 ILE A O 1
ATOM 682 N N . ALA A 1 85 ? 1.627 1.876 13.681 1.00 97.06 85 ALA A N 1
ATOM 683 C CA . ALA A 1 85 ? 1.552 3.093 12.869 1.00 97.06 85 ALA A CA 1
ATOM 684 C C . ALA A 1 85 ? 2.809 3.980 12.957 1.00 97.06 85 ALA A C 1
ATOM 686 O O . ALA A 1 85 ? 3.098 4.718 12.019 1.00 97.06 85 ALA A O 1
ATOM 687 N N . GLU A 1 86 ? 3.533 3.919 14.075 1.00 96.44 86 GLU A N 1
ATOM 688 C CA . GLU A 1 86 ? 4.759 4.682 14.346 1.00 96.44 86 GLU A CA 1
ATOM 689 C C . GLU A 1 86 ? 6.040 3.930 13.946 1.00 96.44 86 GLU A C 1
ATOM 691 O O . GLU A 1 86 ? 7.146 4.415 14.182 1.00 96.44 86 GLU A O 1
ATOM 696 N N . THR A 1 87 ? 5.919 2.748 13.334 1.00 96.50 87 THR A N 1
ATOM 697 C CA . THR A 1 87 ? 7.081 1.995 12.851 1.00 96.50 87 THR A CA 1
ATOM 698 C C . THR A 1 87 ? 7.814 2.790 11.764 1.00 96.50 87 THR A C 1
ATOM 700 O O . THR A 1 87 ? 7.244 3.102 10.722 1.00 96.50 87 THR A O 1
ATOM 703 N N . GLU A 1 88 ? 9.101 3.082 11.983 1.00 91.06 88 GLU A N 1
ATOM 704 C CA . GLU A 1 88 ? 9.923 3.945 11.111 1.00 91.06 88 GLU A CA 1
ATOM 705 C C . GLU A 1 88 ? 9.964 3.477 9.647 1.00 91.06 88 GLU A C 1
ATOM 707 O O . GLU A 1 88 ? 9.985 4.288 8.727 1.00 91.06 88 GLU A O 1
ATOM 712 N N . HIS A 1 89 ? 9.929 2.163 9.422 1.00 90.56 89 HIS A N 1
ATOM 713 C CA . HIS A 1 89 ? 10.012 1.558 8.090 1.00 90.56 89 HIS A CA 1
ATOM 714 C C . HIS A 1 89 ? 8.659 1.065 7.564 1.00 90.56 89 HIS A C 1
ATOM 716 O O . HIS A 1 89 ? 8.617 0.242 6.658 1.00 90.56 89 HIS A O 1
ATOM 722 N N . LEU A 1 90 ? 7.543 1.543 8.123 1.00 92.50 90 LEU A N 1
ATOM 723 C CA . LEU A 1 90 ? 6.200 1.072 7.762 1.00 92.50 90 LEU A CA 1
ATOM 724 C C . LEU A 1 90 ? 5.853 1.272 6.277 1.00 92.50 90 LEU A C 1
ATOM 726 O O . LEU A 1 90 ? 5.078 0.493 5.727 1.00 92.50 90 LEU A O 1
ATOM 730 N N . PHE A 1 91 ? 6.415 2.306 5.647 1.00 89.00 91 PHE A N 1
ATOM 731 C CA . PHE A 1 91 ? 6.196 2.647 4.236 1.00 89.00 91 PHE A CA 1
ATOM 732 C C . PHE A 1 91 ? 7.468 2.546 3.381 1.00 89.00 91 PHE A C 1
ATOM 734 O O . PHE A 1 91 ? 7.449 2.915 2.211 1.00 89.00 91 PHE A O 1
ATOM 741 N N . VAL A 1 92 ? 8.569 2.057 3.957 1.00 83.50 92 VAL A N 1
ATOM 742 C CA . VAL A 1 92 ? 9.832 1.870 3.238 1.00 83.50 92 VAL A CA 1
ATOM 743 C C . VAL A 1 92 ? 9.799 0.477 2.604 1.00 83.50 92 VAL A C 1
ATOM 745 O O . VAL A 1 92 ? 9.887 -0.515 3.325 1.00 83.50 92 VAL A O 1
ATOM 748 N N . ASP A 1 93 ? 9.613 0.422 1.283 1.00 68.38 93 ASP A N 1
ATOM 749 C CA . ASP A 1 93 ? 9.710 -0.800 0.457 1.00 68.38 93 ASP A CA 1
ATOM 750 C C . ASP A 1 93 ? 11.166 -1.026 -0.002 1.00 68.38 93 ASP A C 1
ATOM 752 O O . ASP A 1 93 ? 11.853 -0.024 -0.324 1.00 68.38 93 ASP A O 1
#

Foldseek 3Di:
DDDDDLVRLLVVCDVVPVDHPPQDPVNSVVCSVVSVVVVVVVVVCVVVVPDPLDADDDPPDDLLNQLVSQCSNVVDDSVVSSVQSPPPCNPPD

Radius of gyration: 16.31 Å; chains: 1; bounding box: 35×23×44 Å

Secondary structure (DSSP, 8-state):
-----HHHHHHHHHHTTSS-TT--HHHHHHHHHHHHHHHHHHHHHHHHT--TT-----TTS-HHHHHHHHHHHHT--HHHHHHHHT-TTTT--

Sequence (93 aa):
DREFSDEYLIADAKRVGLAGDHTTTETLNNLLPTIRYDVVFESDRIRDAGFEKHYRMREAVSAEENTSAIVEFLNIPQNKAREIAETEHLFVD